Protein AF-A0A2R6KL33-F1 (afdb_monomer)

Nearest PDB structures (foldseek):
  6jhk-assembly1_A  TM=6.894E-01  e=1.627E-02  Bacillus subtilis
  7e6g-assembly1_F  TM=4.787E-01  e=1.415E-01  Pseudomonas aeruginosa
  4b8w-assembly1_B  TM=5.054E-01  e=1.823E+00  Homo sapiens
  2xmo-assembly2_B  TM=4.740E-01  e=2.530E+00  Listeria monocytogenes
  5exk-assembly4_G  TM=5.029E-01  e=6.334E+00  Mycobacterium tuberculosis H37Rv

Solvent-accessible surface area (backbone atoms only — not comparable to full-atom values): 6680 Å² total; per-residue (Å²): 119,86,49,60,69,49,80,45,79,62,84,38,20,40,33,35,42,30,51,61,38,76,76,66,72,70,60,42,71,61,52,52,52,54,46,43,66,57,48,54,34,93,67,27,32,15,32,37,39,35,44,21,80,84,39,74,69,54,74,68,57,47,53,55,54,48,55,52,54,51,62,46,47,76,76,31,82,43,55,28,43,28,39,24,31,60,84,67,66,51,76,66,64,65,73,77,64,95,60,97,39,52,70,48,63,27,85,40,65,68,64,35,50,56,55,31,60,71,93

Foldseek 3Di:
DVWDKDWDDDFLEIEIEAQGPQLDCVCVVVVLVVCLVVCQDPSHQEYEYEYHANHDDDPVSLVVVLVSNLVSVVSHNHQEYEYEYPPPPQPVNQPPDPDNHYYGYDPDDVVRVVVSVVD

Secondary structure (DSSP, 8-state):
--S--EEEE-SSEEEEEETT--S--TTHHHHHHHHHHHHTSTT--EEEEEE-TT----HHHHHHHHHHHHHHHTTS--SEEEEE-TT--TTTGGGS---SSEEEEESSHHHHHHHHTT-

Structure (mmCIF, N/CA/C/O backbone):
data_AF-A0A2R6KL33-F1
#
_entry.id   AF-A0A2R6KL33-F1
#
loop_
_atom_site.group_PDB
_atom_site.id
_atom_site.type_symbol
_atom_site.label_atom_id
_atom_site.label_alt_id
_atom_site.label_comp_id
_atom_site.label_asym_id
_atom_site.label_entity_id
_atom_site.label_seq_id
_atom_site.pdbx_PDB_ins_code
_atom_site.Cartn_x
_atom_site.Cartn_y
_atom_site.Cartn_z
_atom_site.occupancy
_atom_site.B_iso_or_equiv
_atom_site.auth_seq_id
_atom_site.auth_comp_id
_atom_site.auth_asym_id
_atom_site.auth_atom_id
_atom_site.pdbx_PDB_model_num
ATOM 1 N N . MET A 1 1 ? -0.304 10.972 -17.026 1.00 60.00 1 MET A N 1
ATOM 2 C CA . MET A 1 1 ? 0.471 10.203 -16.035 1.00 60.00 1 MET A CA 1
ATOM 3 C C . MET A 1 1 ? 1.208 9.120 -16.804 1.00 60.00 1 MET A C 1
ATOM 5 O O . MET A 1 1 ? 0.698 8.744 -17.856 1.00 60.00 1 MET A O 1
ATOM 9 N N . PRO A 1 2 ? 2.429 8.741 -16.400 1.00 68.25 2 PRO A N 1
ATOM 10 C CA . PRO A 1 2 ? 3.262 7.798 -17.156 1.00 68.25 2 PRO A CA 1
ATOM 11 C C . PRO A 1 2 ? 2.674 6.378 -17.210 1.00 68.25 2 PRO A C 1
ATOM 13 O O . PRO A 1 2 ? 3.009 5.628 -18.117 1.00 68.25 2 PRO A O 1
ATOM 16 N N . PHE A 1 3 ? 1.740 6.064 -16.311 1.00 76.88 3 PHE A N 1
ATOM 17 C CA . PHE A 1 3 ? 0.954 4.833 -16.271 1.00 76.88 3 PHE A CA 1
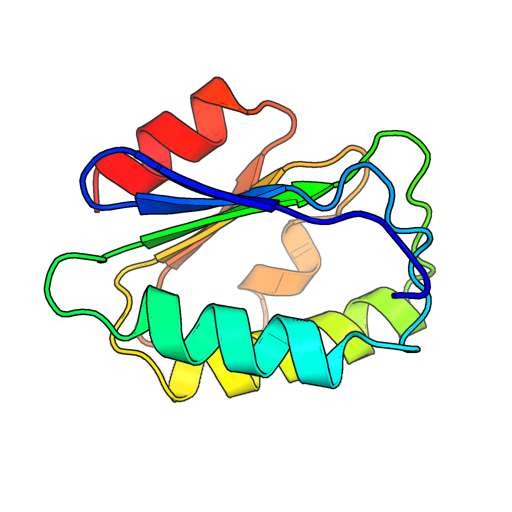ATOM 18 C C . PHE A 1 3 ? -0.486 5.130 -15.818 1.00 76.88 3 PHE A C 1
ATOM 20 O O . PHE A 1 3 ? -0.790 6.237 -15.351 1.00 76.88 3 PHE A O 1
ATOM 27 N N . GLU A 1 4 ? -1.372 4.150 -15.988 1.00 83.06 4 GLU A N 1
ATOM 28 C CA . GLU A 1 4 ? -2.747 4.178 -15.482 1.00 83.06 4 GLU A CA 1
ATOM 29 C C . GLU A 1 4 ? -2.780 3.586 -14.065 1.00 83.06 4 GLU A C 1
ATOM 31 O O . GLU A 1 4 ? -2.192 2.535 -13.820 1.00 83.06 4 GLU A O 1
ATOM 36 N N . TYR A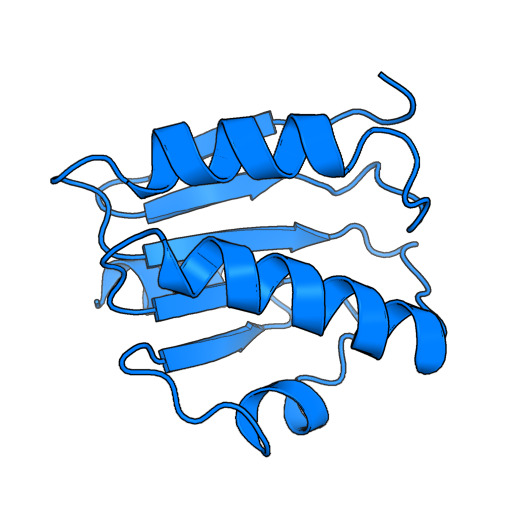 1 5 ? -3.448 4.270 -13.135 1.00 87.69 5 TYR A N 1
ATOM 37 C CA . TYR A 1 5 ? -3.742 3.761 -11.795 1.00 87.69 5 TYR A CA 1
ATOM 38 C C . TYR A 1 5 ? -5.157 4.162 -11.388 1.00 87.69 5 TYR A C 1
ATOM 40 O O . TYR A 1 5 ? -5.712 5.133 -11.915 1.00 87.69 5 TYR A O 1
ATOM 48 N N . GLU A 1 6 ? -5.731 3.442 -10.430 1.00 90.81 6 GLU A N 1
ATOM 49 C CA . GLU A 1 6 ? -7.039 3.775 -9.874 1.00 90.81 6 GLU A CA 1
ATOM 50 C C . GLU A 1 6 ? -7.107 3.492 -8.373 1.00 90.81 6 GLU A C 1
ATOM 52 O O . GLU A 1 6 ? -6.597 2.483 -7.894 1.00 90.81 6 GLU A O 1
ATOM 57 N N . PHE A 1 7 ? -7.791 4.359 -7.628 1.00 92.31 7 PHE A N 1
ATOM 58 C CA . PHE A 1 7 ? -8.139 4.114 -6.233 1.00 92.31 7 PHE A CA 1
ATOM 59 C C . PHE A 1 7 ? -9.609 3.716 -6.106 1.00 92.31 7 PHE A C 1
ATOM 61 O O . PHE A 1 7 ? -10.502 4.339 -6.686 1.00 92.31 7 PHE A O 1
ATOM 68 N N . ARG A 1 8 ? -9.882 2.675 -5.319 1.00 93.94 8 ARG A N 1
ATOM 69 C CA . ARG A 1 8 ? -11.230 2.189 -5.021 1.00 93.94 8 ARG A CA 1
ATOM 70 C C . ARG A 1 8 ? -11.370 1.880 -3.544 1.00 93.94 8 ARG A C 1
ATOM 72 O O . ARG A 1 8 ? -10.626 1.083 -2.993 1.00 93.94 8 ARG A O 1
ATOM 79 N N . GLU A 1 9 ? -12.419 2.394 -2.927 1.00 92.88 9 GLU A N 1
ATOM 80 C CA . GLU A 1 9 ? -12.765 2.010 -1.560 1.00 92.88 9 GLU A CA 1
ATOM 81 C C . GLU A 1 9 ? -13.590 0.709 -1.541 1.00 92.88 9 GLU A C 1
ATOM 83 O O . GLU A 1 9 ? -14.505 0.481 -2.352 1.00 92.88 9 GLU A O 1
ATOM 88 N N . ARG A 1 10 ? -13.253 -0.179 -0.601 1.00 91.38 10 ARG A N 1
ATOM 89 C CA . ARG A 1 10 ? -13.916 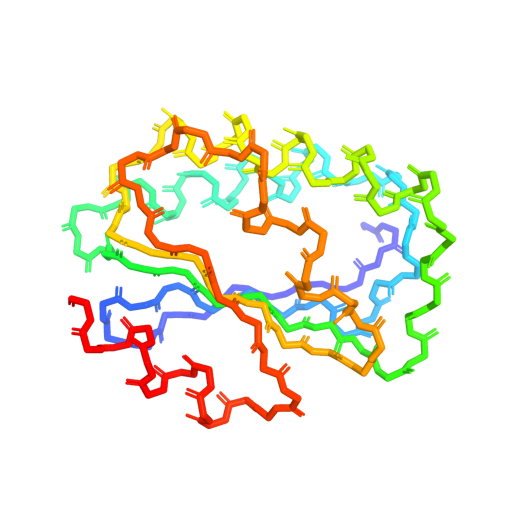-1.468 -0.358 1.00 91.38 10 ARG A CA 1
ATOM 90 C C . ARG A 1 10 ? -14.163 -1.664 1.137 1.00 91.38 10 ARG A C 1
ATOM 92 O O . ARG A 1 10 ? -13.558 -2.520 1.776 1.00 91.38 10 ARG A O 1
ATOM 99 N N . GLY A 1 11 ? -15.107 -0.894 1.674 1.00 91.19 11 GLY A N 1
ATOM 100 C CA . GLY A 1 11 ? -15.396 -0.880 3.109 1.00 91.19 11 GLY A CA 1
ATOM 101 C C . GLY A 1 11 ? -14.371 -0.019 3.838 1.00 91.19 11 GLY A C 1
ATOM 102 O O . GLY A 1 11 ? -14.258 1.159 3.528 1.00 91.19 11 GLY A O 1
ATOM 103 N N . ASN A 1 12 ? -13.627 -0.619 4.764 1.00 91.88 12 ASN A N 1
ATOM 104 C CA . ASN A 1 12 ? -12.530 -0.002 5.519 1.00 91.88 12 ASN A CA 1
ATOM 105 C C . ASN A 1 12 ? -11.160 -0.106 4.821 1.00 91.88 12 ASN A C 1
ATOM 107 O O . ASN A 1 12 ? -10.129 0.157 5.443 1.00 91.88 12 ASN A O 1
ATOM 111 N N . VAL A 1 13 ? -11.149 -0.539 3.556 1.00 94.81 13 VAL A N 1
ATOM 112 C CA . VAL A 1 13 ? -9.931 -0.796 2.782 1.00 94.81 13 VAL A CA 1
ATOM 113 C C . VAL A 1 13 ? -9.852 0.129 1.579 1.00 94.81 13 VAL A C 1
ATOM 115 O O . VAL A 1 13 ? -10.783 0.170 0.766 1.00 94.81 13 VAL A O 1
ATOM 118 N N . LEU A 1 14 ? -8.716 0.808 1.429 1.00 94.69 14 LEU A N 1
ATOM 119 C CA . LEU A 1 14 ? -8.358 1.512 0.203 1.00 94.69 14 LEU A CA 1
ATOM 120 C C . LEU A 1 14 ? -7.623 0.552 -0.734 1.00 94.69 14 LEU A C 1
ATOM 122 O O . LEU A 1 14 ? -6.524 0.090 -0.437 1.00 94.69 14 LEU A O 1
ATOM 126 N N . VAL A 1 15 ? -8.235 0.250 -1.873 1.00 94.19 15 VAL A N 1
ATOM 127 C CA . VAL A 1 15 ? -7.629 -0.551 -2.935 1.00 94.19 15 VAL A CA 1
ATOM 128 C C . VAL A 1 15 ? -6.973 0.380 -3.943 1.00 94.19 15 VAL A C 1
ATOM 130 O O . VAL A 1 15 ? -7.626 1.277 -4.470 1.00 94.19 15 VAL A O 1
ATOM 133 N N . GLN A 1 16 ? -5.705 0.138 -4.233 1.00 92.06 16 GLN A N 1
ATOM 134 C CA . GLN A 1 16 ? -4.939 0.823 -5.258 1.00 92.06 16 GLN A CA 1
ATOM 135 C C . GLN A 1 16 ? -4.637 -0.160 -6.387 1.00 92.06 16 GLN A C 1
ATOM 137 O O . GLN A 1 16 ? -3.969 -1.168 -6.183 1.00 92.06 16 GLN A O 1
ATOM 142 N N . ASP A 1 17 ? -5.124 0.138 -7.579 1.00 89.75 17 ASP A N 1
ATOM 143 C CA . ASP A 1 17 ? -4.865 -0.631 -8.787 1.00 89.75 17 ASP A CA 1
ATOM 144 C C . ASP A 1 17 ? -3.699 0.007 -9.549 1.00 89.75 17 ASP A C 1
ATOM 146 O O . ASP A 1 17 ? -3.784 1.162 -9.974 1.00 89.75 17 ASP A O 1
ATOM 150 N N . MET A 1 18 ? -2.594 -0.728 -9.665 1.00 86.56 18 MET A N 1
ATOM 151 C CA . MET A 1 18 ? -1.386 -0.366 -10.406 1.00 86.56 18 MET A CA 1
ATOM 152 C C . MET A 1 18 ? -1.041 -1.448 -11.438 1.00 86.56 18 MET A C 1
ATOM 154 O O . MET A 1 18 ? 0.134 -1.669 -11.735 1.00 86.56 18 MET A O 1
ATOM 158 N N . GLU A 1 19 ? -2.039 -2.139 -12.002 1.00 83.69 19 GLU A N 1
ATOM 159 C CA . GLU A 1 19 ? -1.801 -3.210 -12.979 1.00 83.69 19 GLU A CA 1
ATOM 160 C C . GLU A 1 19 ? -1.004 -2.748 -14.210 1.00 83.69 19 GLU A C 1
ATOM 162 O O . GLU A 1 19 ? -0.211 -3.508 -14.761 1.00 83.69 19 GLU A O 1
ATOM 167 N N . ALA A 1 20 ? -1.180 -1.490 -14.623 1.00 83.38 20 ALA A N 1
ATOM 168 C CA . ALA A 1 20 ? -0.498 -0.908 -15.778 1.00 83.38 20 ALA A CA 1
ATOM 169 C C . ALA A 1 20 ? 0.868 -0.278 -15.452 1.00 83.38 20 ALA A C 1
ATOM 171 O O . ALA A 1 20 ? 1.504 0.294 -16.341 1.00 83.38 20 ALA A O 1
ATOM 172 N N . TRP A 1 21 ? 1.308 -0.319 -14.193 1.00 83.69 21 TRP A N 1
ATOM 173 C CA . TRP A 1 21 ? 2.591 0.249 -13.803 1.00 83.69 21 TRP A CA 1
ATOM 174 C C . TRP A 1 21 ? 3.747 -0.669 -14.207 1.00 83.69 21 TRP A C 1
ATOM 176 O O . TRP A 1 21 ? 3.715 -1.876 -13.991 1.00 83.69 21 TRP A O 1
ATOM 186 N N . ASP A 1 22 ? 4.792 -0.079 -14.780 1.00 76.69 22 ASP A N 1
ATOM 187 C CA . ASP A 1 22 ? 5.970 -0.780 -15.298 1.00 76.69 22 ASP A CA 1
ATOM 188 C C . ASP A 1 22 ? 7.151 -0.809 -14.311 1.00 76.69 22 ASP A C 1
ATOM 190 O O . ASP A 1 22 ? 8.218 -1.334 -14.633 1.00 76.69 22 ASP A O 1
ATOM 194 N N . GLY A 1 23 ? 6.973 -0.248 -13.111 1.00 74.62 23 GLY A N 1
ATOM 195 C CA . GLY A 1 23 ? 8.026 -0.112 -12.107 1.00 74.62 23 GLY A CA 1
ATOM 196 C C . GLY A 1 23 ? 8.833 1.182 -12.213 1.00 74.62 23 GLY A C 1
ATOM 197 O O . GLY A 1 23 ? 9.800 1.353 -11.471 1.00 74.62 23 GLY A O 1
ATOM 198 N N . SER A 1 24 ? 8.471 2.095 -13.121 1.00 77.06 24 SER A N 1
ATOM 199 C CA . SER A 1 24 ? 9.131 3.395 -13.233 1.00 77.06 24 SER A CA 1
ATOM 200 C C . SER A 1 24 ? 8.814 4.295 -12.028 1.00 77.06 24 SER A C 1
ATO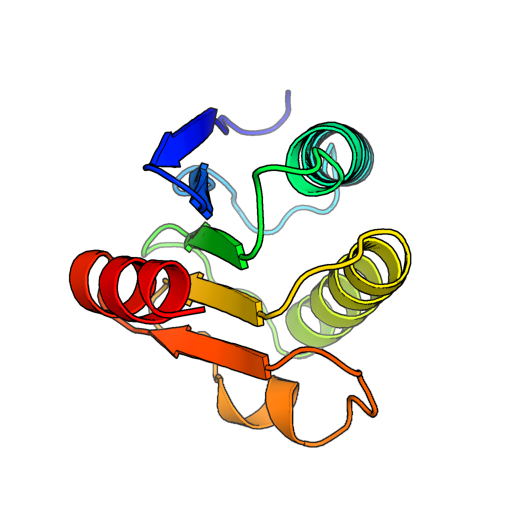M 202 O O . SER A 1 24 ? 7.642 4.442 -11.670 1.00 77.06 24 SER A O 1
ATOM 204 N N . PRO A 1 25 ? 9.814 4.973 -11.433 1.00 74.12 25 PRO A N 1
ATOM 205 C CA . PRO A 1 25 ? 9.580 5.960 -10.377 1.00 74.12 25 PRO A CA 1
ATOM 206 C C . PRO A 1 25 ? 8.933 7.250 -10.909 1.00 74.12 25 PRO A C 1
ATOM 208 O O . PRO A 1 25 ? 8.465 8.088 -10.135 1.00 74.12 25 PRO A O 1
ATOM 211 N N . GLU A 1 26 ? 8.890 7.454 -12.233 1.00 79.62 26 GLU A N 1
ATOM 212 C CA . GLU A 1 26 ? 8.232 8.624 -12.812 1.00 79.62 26 GLU A CA 1
ATOM 213 C C . GLU A 1 26 ? 6.746 8.637 -12.434 1.00 79.62 26 GLU A C 1
ATOM 215 O O . GLU A 1 26 ? 6.005 7.705 -12.718 1.00 79.62 26 GLU A O 1
ATOM 220 N N . GLY A 1 27 ? 6.287 9.723 -11.808 1.00 77.19 27 GLY A N 1
ATOM 221 C CA . GLY A 1 27 ? 4.891 9.880 -11.391 1.00 77.19 27 GLY A CA 1
ATOM 222 C C . GLY A 1 27 ? 4.527 9.208 -10.065 1.00 77.19 27 GLY A C 1
ATOM 223 O O . GLY A 1 27 ? 3.443 9.493 -9.562 1.00 77.19 27 GLY A O 1
ATOM 224 N N . LEU A 1 28 ? 5.421 8.415 -9.464 1.00 78.19 28 LEU A N 1
ATOM 225 C CA . LEU A 1 28 ? 5.155 7.707 -8.210 1.00 78.19 28 LEU A CA 1
ATOM 226 C C . LEU A 1 28 ? 4.894 8.662 -7.033 1.00 78.19 28 LEU A C 1
ATOM 228 O O . LEU A 1 28 ? 3.939 8.453 -6.301 1.00 78.19 28 LEU A O 1
ATOM 232 N N . ASP A 1 29 ? 5.640 9.768 -6.917 1.00 80.62 29 ASP A N 1
ATOM 233 C CA . ASP A 1 29 ? 5.429 10.810 -5.885 1.00 80.62 29 ASP A CA 1
ATOM 234 C C . ASP A 1 29 ? 4.005 11.403 -5.932 1.00 80.62 29 ASP A C 1
ATOM 236 O O . ASP A 1 29 ? 3.389 11.673 -4.905 1.00 80.62 29 ASP A O 1
ATOM 240 N N . ALA A 1 30 ? 3.424 11.564 -7.128 1.00 83.94 30 ALA A N 1
ATOM 241 C CA . ALA A 1 30 ? 2.043 12.036 -7.244 1.00 83.94 30 ALA A CA 1
ATOM 242 C C . ALA A 1 30 ? 1.039 10.983 -6.747 1.00 83.94 30 ALA A C 1
ATOM 244 O O . ALA A 1 30 ? 0.089 11.331 -6.048 1.00 83.94 30 ALA A O 1
ATOM 245 N N . VAL A 1 31 ? 1.282 9.711 -7.074 1.00 85.38 31 VAL A N 1
ATOM 246 C CA . VAL A 1 31 ? 0.456 8.578 -6.635 1.00 85.38 31 VAL A CA 1
ATOM 247 C C . VAL A 1 31 ? 0.554 8.369 -5.126 1.00 85.38 31 VAL A C 1
ATOM 249 O O . VAL A 1 31 ? -0.464 8.169 -4.477 1.00 85.38 31 VAL A O 1
ATOM 252 N N . SER A 1 32 ? 1.761 8.456 -4.569 1.00 82.56 32 SER A N 1
ATOM 253 C CA . SER A 1 32 ? 2.052 8.334 -3.138 1.00 82.56 32 SER A CA 1
ATOM 254 C C . SER A 1 32 ? 1.311 9.396 -2.320 1.00 82.56 32 SER A C 1
ATOM 256 O O . SER A 1 32 ? 0.657 9.075 -1.329 1.00 82.56 32 SER A O 1
ATOM 258 N N . ARG A 1 33 ? 1.308 10.656 -2.774 1.00 85.50 33 ARG A N 1
ATOM 259 C CA . ARG A 1 33 ? 0.555 11.726 -2.099 1.00 85.50 33 ARG A CA 1
ATOM 260 C C . ARG A 1 33 ? -0.946 11.477 -2.107 1.00 85.50 33 ARG A C 1
ATOM 262 O O . ARG A 1 33 ? -1.588 11.633 -1.076 1.00 85.50 33 ARG A O 1
ATOM 269 N N . GLU A 1 34 ? -1.494 11.083 -3.254 1.00 89.19 34 GLU A N 1
ATOM 270 C CA . GLU A 1 34 ? -2.919 10.765 -3.362 1.00 89.19 34 GLU A CA 1
ATOM 271 C C . GLU A 1 34 ? -3.282 9.542 -2.505 1.00 89.19 34 GLU A C 1
ATOM 273 O O . GLU A 1 34 ? -4.304 9.549 -1.821 1.00 89.19 34 GLU A O 1
ATOM 278 N N . TRP A 1 35 ? -2.409 8.531 -2.469 1.00 89.56 35 TRP A N 1
ATOM 279 C CA . TRP A 1 35 ? -2.548 7.374 -1.589 1.00 89.56 35 TRP A CA 1
ATOM 280 C C . TRP A 1 35 ? -2.574 7.795 -0.119 1.00 89.56 35 TRP A C 1
ATOM 282 O O . TRP A 1 35 ? -3.485 7.388 0.591 1.00 89.56 35 TRP A O 1
ATOM 292 N N . ALA A 1 36 ? -1.648 8.645 0.332 1.00 86.69 36 ALA A N 1
ATOM 293 C CA . ALA A 1 36 ? -1.581 9.090 1.724 1.00 86.69 36 ALA A CA 1
ATOM 294 C C . ALA A 1 36 ? -2.804 9.932 2.124 1.00 86.69 36 ALA A C 1
ATOM 296 O O . ALA A 1 36 ? -3.357 9.740 3.207 1.00 86.69 36 ALA A O 1
ATOM 297 N N . ASP A 1 37 ? -3.274 10.817 1.238 1.00 89.44 37 ASP A N 1
ATOM 298 C CA . ASP A 1 37 ? -4.481 11.619 1.466 1.00 89.44 37 ASP A CA 1
ATOM 299 C C . ASP A 1 37 ? -5.735 10.737 1.617 1.00 89.44 37 ASP A C 1
ATOM 301 O O . ASP A 1 37 ? -6.613 11.026 2.434 1.00 89.44 37 ASP A O 1
ATOM 305 N N . LEU A 1 38 ? -5.833 9.651 0.842 1.00 90.38 38 LEU A N 1
ATOM 306 C CA . LEU A 1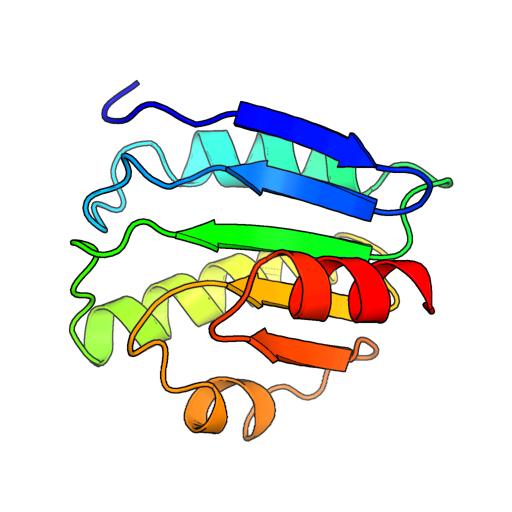 38 ? -6.961 8.720 0.901 1.00 90.38 38 LEU A CA 1
ATOM 307 C C . LEU A 1 38 ? -6.844 7.727 2.063 1.00 90.38 38 LEU A C 1
ATOM 309 O O . LEU A 1 38 ? -7.838 7.465 2.739 1.00 90.38 38 LEU A O 1
ATOM 313 N N . ALA A 1 39 ? -5.652 7.181 2.292 1.00 88.06 39 ALA A N 1
ATOM 314 C CA . ALA A 1 39 ? -5.371 6.212 3.345 1.00 88.06 39 ALA A CA 1
ATOM 315 C C . ALA A 1 39 ? -5.441 6.844 4.740 1.00 88.06 39 ALA A C 1
ATOM 317 O O . ALA A 1 39 ? -5.780 6.160 5.695 1.00 88.06 39 ALA A O 1
ATOM 318 N N . GLY A 1 40 ? -5.183 8.150 4.852 1.00 86.38 40 GLY A N 1
ATOM 319 C CA . GLY A 1 40 ? -5.311 8.904 6.098 1.00 86.38 40 GLY A CA 1
ATOM 320 C C . GLY A 1 40 ? -6.749 9.251 6.502 1.00 86.38 40 GLY A C 1
ATOM 321 O O . GLY A 1 40 ? -6.938 9.979 7.476 1.00 86.38 40 GLY A O 1
ATOM 322 N N . GLN A 1 41 ? -7.770 8.798 5.767 1.00 89.31 41 GLN A N 1
ATOM 323 C CA . GLN A 1 41 ? -9.164 8.996 6.171 1.00 89.31 41 GLN A CA 1
ATOM 324 C C . GLN A 1 41 ? -9.531 8.080 7.348 1.00 89.31 41 GLN A C 1
ATOM 326 O O . GLN A 1 41 ? -9.247 6.890 7.311 1.00 89.31 41 GLN A O 1
ATOM 331 N N . ASP A 1 42 ? -10.248 8.606 8.350 1.00 87.31 42 ASP A N 1
ATOM 332 C CA . ASP A 1 42 ? -10.545 7.905 9.617 1.00 87.31 42 ASP A CA 1
ATOM 333 C C . ASP A 1 42 ? -11.278 6.553 9.461 1.00 87.31 42 ASP A C 1
ATOM 335 O O . ASP A 1 42 ? -11.296 5.740 10.384 1.00 87.31 42 ASP A O 1
ATOM 339 N N . HIS A 1 43 ? -11.965 6.319 8.335 1.00 89.44 43 HIS A N 1
ATOM 340 C CA . HIS A 1 43 ? -12.670 5.057 8.071 1.00 89.44 43 HIS A CA 1
ATOM 341 C C . HIS A 1 43 ? -11.813 4.011 7.355 1.00 89.44 43 HIS A C 1
ATOM 343 O O . HIS A 1 43 ? -12.281 2.884 7.169 1.00 89.44 43 HIS A O 1
ATOM 349 N N . ILE A 1 44 ? -10.601 4.373 6.937 1.00 92.81 44 ILE A N 1
ATOM 350 C CA . ILE A 1 44 ? -9.645 3.478 6.299 1.00 92.81 44 ILE A CA 1
ATOM 351 C C . ILE A 1 44 ? -8.695 2.950 7.370 1.00 92.81 44 ILE A C 1
ATOM 353 O O . ILE A 1 44 ? -8.028 3.700 8.064 1.00 92.81 44 ILE A O 1
ATOM 357 N N . THR A 1 45 ? -8.656 1.630 7.490 1.00 90.12 45 THR A N 1
ATOM 358 C CA . THR A 1 45 ? -7.826 0.910 8.480 1.00 90.12 45 THR A CA 1
ATOM 359 C C . THR A 1 45 ? -6.755 0.069 7.799 1.00 90.12 45 THR A C 1
ATOM 361 O O . THR A 1 45 ? -5.761 -0.305 8.410 1.00 90.12 45 THR A O 1
ATOM 364 N N . ALA A 1 46 ? -6.925 -0.225 6.509 1.00 91.12 46 ALA A N 1
ATOM 365 C CA . ALA A 1 46 ? -5.951 -0.980 5.747 1.00 91.12 46 ALA A CA 1
ATOM 366 C C . ALA A 1 46 ? -5.926 -0.566 4.279 1.00 91.12 46 ALA A C 1
ATOM 368 O O . ALA A 1 46 ? -6.889 -0.012 3.741 1.00 91.12 46 ALA A O 1
ATOM 369 N N . THR A 1 47 ? -4.829 -0.891 3.604 1.00 91.62 47 THR A N 1
ATOM 370 C CA . THR A 1 47 ? -4.681 -0.665 2.163 1.00 91.62 47 THR A CA 1
ATOM 371 C C . THR A 1 47 ? -4.349 -1.960 1.433 1.00 91.62 47 THR A C 1
ATOM 373 O O . THR A 1 47 ? -3.831 -2.912 2.021 1.00 91.62 47 THR A O 1
ATOM 376 N N . LEU A 1 48 ? -4.703 -2.018 0.151 1.00 90.94 48 LEU A N 1
ATOM 377 C CA 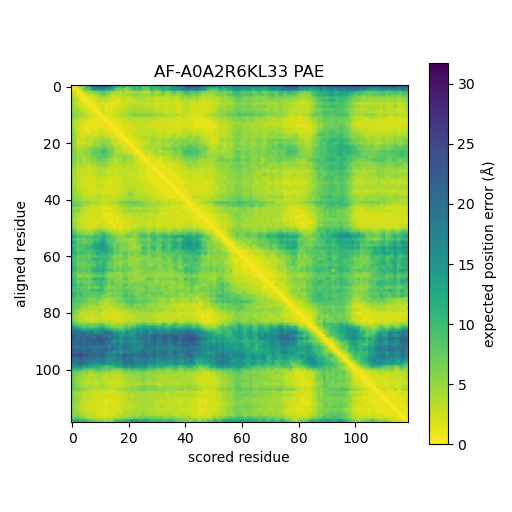. LEU A 1 48 ? -4.430 -3.144 -0.734 1.00 90.94 48 LEU A CA 1
ATOM 378 C C . LEU A 1 48 ? -3.946 -2.622 -2.085 1.00 90.94 48 LEU A C 1
ATOM 380 O O . LEU A 1 48 ? -4.753 -2.112 -2.859 1.00 90.94 48 LEU A O 1
ATOM 384 N N . THR A 1 49 ? -2.669 -2.797 -2.396 1.00 89.12 49 THR A N 1
ATOM 385 C CA . THR A 1 49 ? -2.112 -2.412 -3.698 1.00 89.12 49 THR A CA 1
ATOM 386 C C . THR A 1 49 ? -1.989 -3.628 -4.609 1.00 89.12 49 THR A C 1
ATOM 388 O O . THR A 1 49 ? -1.458 -4.664 -4.209 1.00 89.12 49 THR A O 1
ATOM 391 N N . VAL A 1 50 ? -2.494 -3.508 -5.834 1.00 88.25 50 VAL A N 1
ATOM 392 C CA . VAL A 1 50 ? -2.521 -4.561 -6.852 1.00 88.25 50 VAL A CA 1
ATOM 393 C C . VAL A 1 50 ? -1.556 -4.200 -7.969 1.00 88.25 50 VAL A C 1
ATOM 395 O O . VAL A 1 50 ? -1.658 -3.126 -8.555 1.00 88.25 50 VAL A O 1
ATOM 398 N N . PHE A 1 51 ? -0.635 -5.104 -8.268 1.00 84.88 51 PHE A N 1
ATOM 399 C CA . PHE A 1 51 ? 0.338 -4.968 -9.339 1.00 84.88 51 PHE A CA 1
ATOM 400 C C . PHE A 1 51 ? 0.057 -5.960 -10.460 1.00 84.88 51 PHE A C 1
ATOM 402 O O . PHE A 1 51 ? -0.419 -7.070 -10.220 1.00 84.88 51 PHE A O 1
ATOM 409 N N . GLY A 1 52 ? 0.394 -5.554 -11.681 1.00 79.06 52 GLY A N 1
ATOM 410 C CA . GLY A 1 52 ? 0.163 -6.355 -12.876 1.00 79.06 52 GLY A CA 1
ATOM 411 C C . GLY A 1 52 ? 1.135 -7.520 -12.989 1.00 79.06 52 GLY A C 1
ATOM 412 O O . GLY A 1 52 ? 2.253 -7.478 -12.470 1.00 79.06 52 GLY A O 1
ATOM 413 N N . ASP A 1 53 ? 0.726 -8.550 -13.729 1.00 71.56 53 ASP A N 1
ATOM 414 C CA . ASP A 1 53 ? 1.520 -9.772 -13.873 1.00 71.56 53 ASP A CA 1
ATOM 415 C C . ASP A 1 53 ? 2.859 -9.566 -14.602 1.00 71.56 53 ASP A C 1
ATOM 417 O O . ASP A 1 53 ? 3.807 -10.332 -14.418 1.00 71.56 53 ASP A O 1
ATOM 421 N N . ASP A 1 54 ? 2.939 -8.520 -15.423 1.00 66.06 54 ASP A N 1
ATOM 422 C CA . ASP A 1 54 ? 4.132 -8.152 -16.183 1.00 66.06 54 ASP A CA 1
ATOM 423 C C . ASP A 1 54 ? 5.126 -7.298 -15.368 1.00 66.06 54 ASP A C 1
ATOM 425 O O . ASP A 1 54 ? 6.226 -7.005 -15.851 1.00 66.06 54 ASP A O 1
ATOM 429 N N . LEU A 1 55 ? 4.781 -6.913 -14.128 1.00 71.19 55 LEU A N 1
ATOM 430 C CA . LEU A 1 55 ? 5.652 -6.109 -13.274 1.00 71.19 55 LEU A CA 1
ATOM 431 C C . LEU A 1 55 ? 6.845 -6.939 -12.785 1.00 71.19 55 LEU A C 1
ATOM 433 O O . LEU A 1 55 ? 6.760 -7.730 -11.845 1.00 71.19 55 LEU A O 1
ATOM 437 N N . MET A 1 56 ? 8.009 -6.701 -13.387 1.00 64.50 56 MET A N 1
ATOM 438 C CA . MET A 1 56 ? 9.277 -7.274 -12.942 1.00 64.50 56 MET A CA 1
ATOM 439 C C . MET A 1 56 ? 10.173 -6.207 -12.322 1.00 64.50 56 MET A C 1
ATOM 441 O O . MET A 1 56 ? 11.013 -5.607 -12.992 1.00 64.50 56 MET A O 1
ATOM 445 N N . LEU A 1 57 ? 10.043 -6.021 -11.011 1.00 66.44 57 LEU A N 1
ATOM 446 C CA . LEU A 1 57 ? 10.976 -5.194 -10.253 1.00 66.44 57 LEU A CA 1
ATOM 447 C C . LEU A 1 57 ? 12.248 -5.989 -9.932 1.00 66.44 57 LEU A C 1
ATOM 449 O O . LEU A 1 57 ? 12.189 -7.091 -9.378 1.00 66.44 57 LEU A O 1
ATOM 453 N N . GLY A 1 58 ? 13.409 -5.422 -10.266 1.00 64.88 58 GLY A N 1
ATOM 454 C CA . GLY A 1 58 ? 14.696 -5.913 -9.770 1.00 64.88 58 GLY A CA 1
ATOM 455 C C . GLY A 1 58 ? 14.814 -5.726 -8.248 1.00 64.88 58 GLY A C 1
ATOM 456 O O . GLY A 1 58 ? 14.098 -4.901 -7.688 1.00 64.88 58 GLY A O 1
ATOM 457 N N . PRO A 1 59 ? 15.711 -6.459 -7.564 1.00 66.00 59 PRO A N 1
ATOM 458 C CA . PRO A 1 59 ? 15.840 -6.404 -6.103 1.00 66.00 59 PRO A CA 1
ATOM 459 C C . PRO A 1 59 ? 16.128 -4.994 -5.564 1.00 66.00 59 PRO A C 1
ATOM 461 O O . PRO A 1 59 ? 15.564 -4.627 -4.543 1.00 66.00 59 PRO A O 1
ATOM 464 N N . ASP A 1 60 ? 16.930 -4.196 -6.275 1.00 64.94 60 ASP A N 1
ATOM 465 C CA . ASP A 1 60 ? 17.273 -2.830 -5.853 1.00 64.94 60 ASP A CA 1
ATOM 466 C C . ASP A 1 60 ? 16.063 -1.881 -5.956 1.00 64.94 60 ASP A C 1
ATOM 468 O O . ASP A 1 60 ? 15.792 -1.111 -5.043 1.00 64.94 60 ASP A O 1
ATOM 472 N N . ALA A 1 61 ? 15.281 -1.986 -7.039 1.00 68.94 61 ALA A N 1
ATOM 473 C CA . ALA A 1 61 ? 14.057 -1.199 -7.211 1.00 68.94 61 ALA A CA 1
ATOM 474 C C . ALA A 1 61 ? 12.978 -1.608 -6.199 1.00 68.94 61 ALA A C 1
ATOM 476 O O . ALA A 1 61 ? 12.240 -0.763 -5.709 1.00 68.94 61 ALA A O 1
ATOM 477 N N . GLN A 1 62 ? 12.898 -2.901 -5.864 1.00 67.94 62 GLN A N 1
ATOM 478 C CA . GLN A 1 62 ? 12.017 -3.384 -4.801 1.00 67.94 62 GLN A CA 1
ATOM 479 C C . GLN A 1 62 ? 12.349 -2.714 -3.467 1.00 67.94 62 GLN A C 1
ATOM 481 O O . GLN A 1 62 ? 11.438 -2.218 -2.820 1.00 67.94 62 GLN A O 1
ATOM 486 N N . GLU A 1 63 ? 13.624 -2.675 -3.075 1.00 66.38 63 GLU A N 1
ATOM 487 C CA . GLU A 1 63 ? 14.059 -2.065 -1.812 1.00 66.38 63 GLU A CA 1
ATOM 488 C C . GLU A 1 63 ? 13.752 -0.557 -1.765 1.00 66.38 63 GLU A C 1
ATOM 490 O O . GLU A 1 63 ? 13.162 -0.093 -0.794 1.00 66.38 63 GLU A O 1
ATOM 495 N N . GLU A 1 64 ? 14.036 0.181 -2.843 1.00 67.06 64 GLU A N 1
ATOM 496 C CA . GLU A 1 64 ? 13.761 1.625 -2.943 1.00 67.06 64 GLU A CA 1
ATOM 497 C C . GLU A 1 64 ? 12.259 1.948 -2.840 1.00 67.06 64 GLU A C 1
ATOM 499 O O . GLU A 1 64 ? 11.847 2.790 -2.045 1.00 67.06 64 GLU A O 1
ATOM 504 N N . LEU A 1 65 ? 11.421 1.225 -3.587 1.00 69.06 65 LEU A N 1
ATOM 505 C CA . LEU A 1 65 ? 9.965 1.401 -3.553 1.00 69.06 65 LEU A CA 1
ATOM 506 C C . LEU A 1 65 ? 9.371 1.036 -2.191 1.00 69.06 65 LEU A C 1
ATOM 508 O O . LEU A 1 65 ? 8.427 1.669 -1.723 1.00 69.06 65 LEU A O 1
ATOM 512 N N . MET A 1 66 ? 9.934 0.015 -1.547 1.00 69.19 66 MET A N 1
ATOM 513 C CA . MET A 1 66 ? 9.513 -0.407 -0.216 1.00 69.19 66 MET A CA 1
ATOM 514 C C . MET A 1 66 ? 9.858 0.641 0.842 1.00 69.19 66 MET A C 1
ATOM 516 O O . MET A 1 66 ? 9.031 0.881 1.721 1.00 69.19 66 MET A O 1
ATOM 520 N N . GLU A 1 67 ? 11.034 1.272 0.775 1.00 69.44 67 GLU A N 1
ATOM 521 C CA . GLU A 1 67 ? 11.397 2.368 1.681 1.00 69.44 67 GLU A CA 1
ATOM 522 C C . GLU A 1 67 ? 10.450 3.565 1.523 1.00 69.44 67 GLU A C 1
ATOM 524 O O . GLU A 1 67 ? 9.978 4.100 2.530 1.00 69.44 67 GLU A O 1
ATOM 529 N N . GLU A 1 68 ? 10.114 3.949 0.286 1.00 71.38 68 GLU A N 1
ATOM 530 C CA . GLU A 1 68 ? 9.178 5.052 0.036 1.00 71.38 68 GLU A CA 1
ATOM 531 C C . GLU A 1 68 ? 7.780 4.753 0.586 1.00 71.38 68 GLU A C 1
ATOM 533 O O . GLU A 1 68 ? 7.254 5.534 1.381 1.00 71.38 68 GLU A O 1
ATOM 538 N N . TRP A 1 69 ? 7.202 3.597 0.248 1.00 72.88 69 TRP A N 1
ATOM 539 C CA . TRP A 1 69 ? 5.861 3.233 0.716 1.00 72.88 69 TRP A CA 1
ATOM 540 C C . TRP A 1 69 ? 5.788 3.027 2.229 1.00 72.88 69 TRP A C 1
ATOM 542 O O . TRP A 1 69 ? 4.772 3.354 2.836 1.00 72.88 69 TRP A O 1
ATOM 552 N N . SER A 1 70 ? 6.857 2.533 2.859 1.00 67.81 70 SER A N 1
ATOM 553 C CA . SER A 1 70 ? 6.919 2.436 4.325 1.00 67.81 70 SER A CA 1
ATOM 554 C C . SER A 1 70 ? 6.956 3.826 4.967 1.00 67.81 70 SER A C 1
ATOM 556 O O . SER A 1 70 ? 6.260 4.081 5.946 1.00 67.81 70 SER A O 1
ATOM 558 N N . GLY A 1 71 ? 7.707 4.763 4.381 1.00 69.56 71 GLY A N 1
ATOM 559 C CA . GLY A 1 71 ? 7.735 6.151 4.843 1.00 69.56 71 GLY A CA 1
ATOM 560 C C . GLY A 1 71 ? 6.405 6.888 4.652 1.00 69.56 71 GLY A C 1
ATOM 561 O O . GLY A 1 71 ? 6.095 7.801 5.419 1.00 69.56 71 GLY A O 1
ATOM 562 N N . ASP A 1 72 ? 5.616 6.505 3.649 1.00 71.56 72 ASP A N 1
ATOM 563 C CA . ASP A 1 72 ? 4.256 7.008 3.459 1.00 71.56 72 ASP A CA 1
ATOM 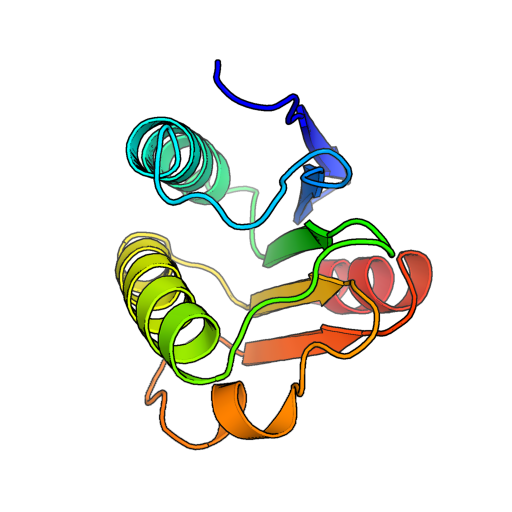564 C C . ASP A 1 72 ? 3.277 6.392 4.452 1.00 71.56 72 ASP A C 1
ATOM 566 O O . ASP A 1 72 ? 2.447 7.106 5.015 1.00 71.56 72 ASP A O 1
ATOM 570 N N . ALA A 1 73 ? 3.408 5.094 4.714 1.00 69.31 73 ALA A N 1
ATOM 571 C CA . ALA A 1 73 ? 2.628 4.383 5.712 1.00 69.31 73 ALA A CA 1
ATOM 572 C C . ALA A 1 73 ? 2.824 4.950 7.121 1.00 69.31 73 ALA A C 1
ATOM 574 O O . ALA A 1 73 ? 1.847 5.138 7.826 1.00 69.31 73 ALA A O 1
ATOM 575 N N . ASP A 1 74 ? 4.038 5.352 7.502 1.00 71.25 74 ASP A N 1
ATOM 576 C CA . ASP A 1 74 ? 4.288 6.010 8.796 1.00 71.25 74 ASP A CA 1
ATOM 577 C C . ASP A 1 74 ? 3.572 7.369 8.950 1.00 71.25 74 ASP A C 1
ATOM 579 O O . ASP A 1 74 ? 3.498 7.926 10.050 1.00 71.25 74 ASP A O 1
ATOM 583 N N . ARG A 1 75 ? 3.059 7.951 7.856 1.00 73.50 75 ARG A N 1
ATOM 584 C CA . ARG A 1 75 ? 2.280 9.202 7.882 1.00 73.50 75 ARG A CA 1
ATOM 585 C C . ARG A 1 75 ? 0.787 8.966 8.087 1.00 73.50 75 ARG A C 1
ATOM 587 O O . ARG A 1 75 ? 0.069 9.940 8.318 1.00 73.50 75 ARG A O 1
ATOM 594 N N . VAL A 1 76 ? 0.331 7.720 7.991 1.00 80.31 76 VAL A N 1
ATOM 595 C CA . VAL A 1 76 ? -1.075 7.325 8.087 1.00 80.31 76 VAL A CA 1
ATOM 596 C C . VAL A 1 76 ? -1.252 6.278 9.188 1.00 80.31 76 VAL A C 1
ATOM 598 O O . VAL A 1 76 ? -0.432 5.387 9.363 1.00 80.31 76 VAL A O 1
ATOM 601 N N . ASP A 1 77 ? -2.322 6.389 9.970 1.00 82.56 77 ASP A N 1
ATOM 602 C CA . ASP A 1 77 ? -2.578 5.476 11.092 1.00 82.56 77 ASP A CA 1
ATOM 603 C C . ASP A 1 77 ? -3.333 4.237 10.586 1.00 82.56 77 ASP A C 1
ATOM 605 O O . ASP A 1 77 ? -4.551 4.136 10.710 1.00 82.56 77 ASP A O 1
ATOM 609 N N . LEU A 1 78 ? -2.614 3.343 9.903 1.00 84.81 78 LEU A N 1
ATOM 610 C CA . LEU A 1 78 ? -3.161 2.098 9.359 1.00 84.81 78 LEU A CA 1
ATOM 611 C C . LEU A 1 78 ? -2.874 0.922 10.295 1.00 84.81 78 LEU A C 1
ATOM 613 O O . LEU A 1 78 ? -1.811 0.838 10.892 1.00 84.81 78 LEU A O 1
ATOM 617 N N . ASP A 1 79 ? -3.774 -0.055 10.330 1.00 86.12 79 ASP A N 1
ATOM 618 C CA . ASP A 1 79 ? -3.577 -1.341 11.007 1.00 86.12 79 ASP A CA 1
ATOM 619 C C . ASP A 1 79 ? -2.841 -2.357 10.111 1.00 86.12 79 ASP A C 1
ATOM 621 O O . ASP A 1 79 ? -2.253 -3.338 10.589 1.00 86.12 79 ASP A O 1
ATOM 625 N N . GLY A 1 80 ? -2.871 -2.161 8.785 1.00 87.31 80 GLY A N 1
ATOM 626 C CA . GLY A 1 80 ? -2.137 -3.026 7.869 1.00 87.31 80 GLY A CA 1
ATOM 627 C C . GLY A 1 80 ? -2.092 -2.610 6.401 1.00 87.31 80 GLY A C 1
ATOM 628 O O . GLY A 1 80 ? -2.940 -1.881 5.888 1.00 87.31 80 GLY A O 1
ATOM 629 N N . ILE A 1 81 ? -1.093 -3.141 5.699 1.00 87.25 81 ILE A N 1
ATOM 630 C CA . ILE A 1 81 ? -0.872 -2.932 4.266 1.00 87.25 81 ILE A CA 1
ATOM 631 C C . ILE A 1 81 ? -0.752 -4.284 3.571 1.00 87.25 81 ILE A C 1
ATOM 633 O O . ILE A 1 81 ? 0.035 -5.146 3.973 1.00 87.25 81 ILE A O 1
ATOM 637 N N . ALA A 1 82 ? -1.532 -4.467 2.511 1.00 88.19 82 ALA A N 1
ATOM 638 C CA . ALA A 1 82 ? -1.496 -5.641 1.660 1.00 88.19 82 ALA A CA 1
ATOM 639 C C . ALA A 1 82 ? -0.981 -5.309 0.258 1.00 88.19 82 ALA A C 1
ATOM 641 O O . ALA A 1 82 ? -1.368 -4.308 -0.337 1.00 88.19 82 ALA A O 1
ATOM 642 N N . TYR A 1 83 ? -0.183 -6.211 -0.307 1.00 85.44 83 TYR A N 1
ATOM 643 C CA . TYR A 1 83 ? 0.255 -6.142 -1.702 1.00 85.44 83 TYR A CA 1
ATOM 644 C C . TYR A 1 83 ? -0.134 -7.416 -2.459 1.00 85.44 83 TYR A C 1
ATOM 646 O O . TYR A 1 83 ? 0.005 -8.519 -1.925 1.00 85.44 83 TYR A O 1
ATOM 654 N N . VAL A 1 84 ? -0.589 -7.271 -3.703 1.00 86.50 84 VAL A N 1
ATOM 655 C CA . VAL A 1 84 ? -0.958 -8.369 -4.607 1.00 86.50 84 VAL A CA 1
ATOM 656 C C . VAL A 1 84 ? -0.130 -8.276 -5.881 1.00 86.50 84 VAL A C 1
ATOM 658 O O . VAL A 1 84 ? -0.116 -7.226 -6.511 1.00 86.50 84 VAL A O 1
ATOM 661 N N . GLY A 1 85 ? 0.547 -9.354 -6.272 1.00 78.19 85 GLY A N 1
ATOM 662 C CA . GLY A 1 85 ? 1.259 -9.417 -7.553 1.00 78.19 85 GLY A CA 1
ATOM 663 C C . GLY A 1 85 ? 2.225 -10.601 -7.644 1.00 78.19 85 GLY A C 1
ATOM 664 O O . GLY A 1 85 ? 2.779 -11.024 -6.620 1.00 78.19 85 GLY A O 1
ATOM 665 N N . PRO A 1 86 ? 2.466 -11.161 -8.843 1.00 63.31 86 PRO A N 1
ATOM 666 C CA . PRO A 1 86 ? 3.308 -12.337 -8.986 1.00 63.31 86 PRO A CA 1
ATOM 667 C C . PRO A 1 86 ? 4.775 -12.003 -8.735 1.00 63.31 86 PRO A C 1
ATOM 669 O O . PRO A 1 86 ? 5.372 -11.120 -9.342 1.00 63.31 86 PRO A O 1
ATOM 672 N N . GLY A 1 87 ? 5.407 -12.765 -7.847 1.00 58.59 87 GLY A N 1
ATOM 673 C CA . GLY A 1 87 ? 6.851 -12.659 -7.644 1.00 58.59 87 GLY A CA 1
ATOM 674 C C . GLY A 1 87 ? 7.299 -11.483 -6.777 1.00 58.59 87 GLY A C 1
ATOM 675 O O . GLY A 1 87 ? 8.508 -11.356 -6.555 1.00 58.59 87 GLY A O 1
ATOM 676 N N . ILE A 1 88 ? 6.376 -10.708 -6.191 1.00 57.44 88 ILE A N 1
ATOM 677 C CA . ILE A 1 88 ? 6.706 -9.894 -5.020 1.00 57.44 88 ILE A CA 1
ATOM 678 C C . ILE A 1 88 ? 7.128 -10.872 -3.935 1.00 57.44 88 ILE A C 1
ATOM 680 O O . ILE A 1 88 ? 6.321 -11.580 -3.332 1.00 57.44 88 ILE A O 1
ATOM 684 N N . LYS A 1 89 ? 8.437 -10.960 -3.693 1.00 52.88 89 LYS A N 1
ATOM 685 C CA . LYS A 1 89 ? 8.986 -11.745 -2.591 1.00 52.88 89 LYS A CA 1
ATOM 686 C C . LYS A 1 89 ? 8.737 -10.995 -1.284 1.00 52.88 89 LYS A C 1
ATOM 688 O O . LYS A 1 89 ? 9.666 -10.543 -0.626 1.00 52.88 89 LYS A O 1
ATOM 693 N N . ALA A 1 90 ? 7.466 -10.984 -0.897 1.00 49.12 90 ALA A N 1
ATOM 694 C CA . ALA A 1 90 ? 6.868 -10.903 0.430 1.00 49.12 90 ALA A CA 1
ATOM 695 C C . ALA A 1 90 ? 7.823 -10.981 1.628 1.00 49.12 90 ALA A C 1
ATOM 697 O O . ALA A 1 90 ? 7.741 -10.219 2.584 1.00 49.12 90 ALA A O 1
ATOM 698 N N . ARG A 1 91 ? 8.739 -11.950 1.580 1.00 44.22 91 ARG A N 1
ATOM 699 C CA . ARG A 1 91 ? 9.638 -12.310 2.671 1.00 44.22 91 ARG A CA 1
ATOM 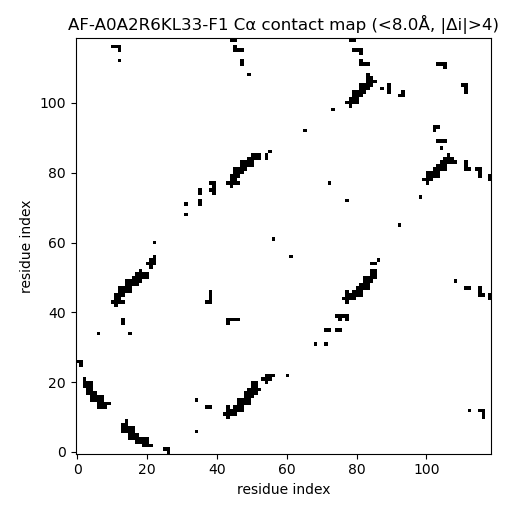700 C C . ARG A 1 91 ? 10.728 -11.291 2.995 1.00 44.22 91 ARG A C 1
ATOM 702 O O . ARG A 1 91 ? 11.267 -11.389 4.090 1.00 44.22 91 ARG A O 1
ATOM 709 N N . ALA A 1 92 ? 11.083 -10.382 2.086 1.00 45.69 92 ALA A N 1
ATOM 710 C CA . ALA A 1 92 ? 12.063 -9.330 2.383 1.00 45.69 92 ALA A CA 1
ATOM 711 C C . ALA A 1 92 ? 11.428 -8.149 3.145 1.00 45.69 92 ALA A C 1
ATOM 713 O O . ALA A 1 92 ? 12.077 -7.557 4.001 1.00 45.69 92 ALA A O 1
ATOM 714 N N . VAL A 1 93 ? 10.139 -7.890 2.894 1.00 50.03 93 VAL A N 1
ATOM 715 C CA . VAL A 1 93 ? 9.372 -6.729 3.381 1.00 50.03 93 VAL A CA 1
ATOM 716 C C . VAL A 1 93 ? 9.119 -6.793 4.888 1.00 50.03 93 VAL A C 1
ATOM 718 O O . VAL A 1 93 ? 9.350 -5.834 5.610 1.00 50.03 93 VAL A O 1
ATOM 721 N N . SER A 1 94 ? 8.699 -7.952 5.398 1.00 47.88 94 SER A N 1
ATOM 722 C CA . SER A 1 94 ? 8.342 -8.105 6.817 1.00 47.88 94 SER A CA 1
ATOM 723 C C . SER A 1 94 ? 9.549 -8.206 7.761 1.00 47.88 94 SER A C 1
ATOM 725 O O . SER A 1 94 ? 9.367 -8.278 8.971 1.00 47.88 94 SER A O 1
ATOM 727 N N . ALA A 1 95 ? 10.772 -8.328 7.234 1.00 47.78 95 ALA A N 1
ATOM 728 C CA . ALA A 1 95 ? 11.934 -8.725 8.031 1.00 47.78 95 ALA A CA 1
ATOM 729 C C . ALA A 1 95 ? 12.695 -7.551 8.670 1.00 47.78 95 ALA A C 1
ATOM 731 O O . ALA A 1 95 ? 13.465 -7.794 9.596 1.00 47.78 95 ALA A O 1
ATOM 732 N N . ASN A 1 96 ? 12.488 -6.317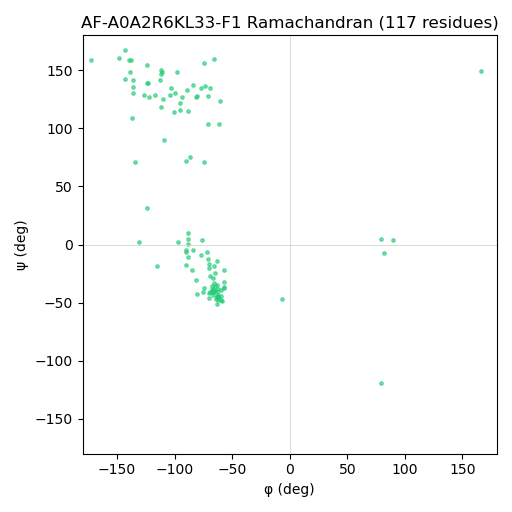 8.193 1.00 43.16 96 ASN A N 1
ATOM 733 C CA . ASN A 1 96 ? 13.272 -5.140 8.599 1.00 43.16 96 ASN A CA 1
ATOM 734 C C . ASN A 1 96 ? 12.438 -3.911 8.994 1.00 43.16 96 ASN A C 1
ATOM 736 O O . ASN A 1 96 ? 13.024 -2.880 9.316 1.00 43.16 96 ASN A O 1
ATOM 740 N N . ILE A 1 97 ? 11.108 -4.000 8.983 1.00 53.22 97 ILE A N 1
ATOM 741 C CA . ILE A 1 97 ? 10.239 -2.868 9.312 1.00 53.22 97 ILE A CA 1
ATOM 742 C C . ILE A 1 97 ? 9.749 -3.028 10.756 1.00 53.22 97 ILE A C 1
ATOM 744 O O . ILE A 1 97 ? 9.032 -3.975 11.078 1.00 53.22 97 ILE A O 1
ATOM 748 N N . ASP A 1 98 ? 10.176 -2.110 11.623 1.00 52.00 98 ASP A N 1
ATOM 749 C CA . ASP A 1 98 ? 9.686 -1.935 12.996 1.00 52.00 98 ASP A CA 1
ATOM 750 C C . ASP A 1 98 ? 8.507 -0.945 12.930 1.00 52.00 98 ASP A C 1
ATOM 752 O O . ASP A 1 98 ? 8.651 0.236 13.234 1.00 52.00 98 ASP A O 1
ATOM 756 N N . ALA A 1 99 ? 7.380 -1.407 12.381 1.00 61.31 99 ALA A N 1
ATOM 757 C CA . ALA A 1 99 ? 6.164 -0.614 12.201 1.00 61.31 99 ALA A CA 1
ATOM 758 C C . ALA A 1 99 ? 5.041 -1.113 13.112 1.00 61.31 99 ALA A C 1
ATOM 760 O O . ALA A 1 99 ? 4.934 -2.310 13.390 1.00 61.31 99 ALA A O 1
ATOM 761 N N . ASP A 1 100 ? 4.162 -0.194 13.515 1.00 68.94 100 ASP A N 1
ATOM 762 C CA . ASP A 1 100 ? 2.955 -0.500 14.291 1.00 68.94 100 ASP A CA 1
ATOM 763 C C . ASP A 1 100 ? 1.869 -1.226 13.457 1.00 68.94 100 ASP A C 1
ATOM 765 O O . ASP A 1 100 ? 0.884 -1.708 14.017 1.00 68.94 100 ASP A O 1
ATOM 769 N N . TYR A 1 101 ? 2.067 -1.374 12.139 1.00 76.25 101 TYR A N 1
ATOM 770 C CA . TYR A 1 101 ? 1.131 -1.987 11.188 1.00 76.25 101 TYR A CA 1
ATOM 771 C C . TYR A 1 101 ? 1.623 -3.321 10.601 1.00 76.25 101 TYR A C 1
ATOM 773 O O . TYR A 1 101 ? 2.813 -3.540 10.367 1.00 76.25 101 TYR A O 1
ATOM 781 N N . GLU A 1 102 ? 0.694 -4.244 10.319 1.00 82.69 102 GLU A N 1
ATOM 782 C CA . GLU A 1 102 ? 1.031 -5.541 9.711 1.00 82.69 102 GLU A CA 1
ATOM 783 C C . GLU A 1 102 ? 1.188 -5.387 8.191 1.00 82.69 102 GLU A C 1
ATOM 785 O O . GLU A 1 102 ? 0.271 -4.929 7.516 1.00 82.69 102 GLU A O 1
ATOM 790 N N . ILE A 1 103 ? 2.316 -5.821 7.622 1.00 80.88 103 ILE A N 1
ATOM 791 C CA . ILE A 1 103 ? 2.492 -5.872 6.162 1.00 80.88 103 ILE A CA 1
ATOM 792 C C . ILE A 1 103 ? 2.365 -7.308 5.673 1.00 80.88 103 ILE A C 1
ATOM 794 O O . ILE A 1 103 ? 3.068 -8.209 6.150 1.00 80.88 103 ILE A O 1
ATOM 798 N N . ARG A 1 104 ? 1.511 -7.526 4.670 1.00 82.19 104 ARG A N 1
ATOM 799 C CA . ARG A 1 104 ? 1.316 -8.841 4.064 1.00 82.19 104 ARG A CA 1
ATOM 800 C C . ARG A 1 104 ? 1.207 -8.785 2.549 1.00 82.19 104 ARG A C 1
ATOM 802 O O . ARG A 1 104 ? 0.952 -7.764 1.932 1.00 82.19 104 ARG A O 1
ATOM 809 N N . THR A 1 105 ? 1.467 -9.920 1.934 1.00 80.56 105 THR A N 1
ATOM 810 C CA . THR A 1 105 ? 1.603 -10.072 0.488 1.00 80.56 105 THR A CA 1
ATOM 811 C C . THR A 1 105 ? 0.856 -11.315 0.062 1.00 80.56 105 THR A C 1
ATOM 813 O O . THR A 1 105 ? 0.847 -12.326 0.776 1.00 80.56 105 THR A O 1
ATOM 816 N N . PHE A 1 106 ? 0.209 -11.216 -1.086 1.00 84.81 106 PHE A N 1
ATOM 817 C CA . PHE A 1 106 ? -0.703 -12.215 -1.601 1.00 84.81 106 PHE A CA 1
ATOM 818 C C . PHE A 1 106 ? -0.482 -12.388 -3.098 1.00 84.81 106 PHE A C 1
ATOM 820 O O . PHE A 1 106 ? -0.139 -11.448 -3.806 1.00 84.81 106 PHE A O 1
ATOM 827 N N . ASP A 1 107 ? -0.715 -13.598 -3.584 1.00 83.19 107 ASP A N 1
ATOM 828 C CA . ASP A 1 107 ? -0.730 -13.877 -5.022 1.00 83.19 107 ASP A CA 1
ATOM 829 C C . ASP A 1 107 ? -2.143 -13.695 -5.618 1.00 83.19 107 ASP A C 1
ATOM 831 O O . ASP A 1 107 ? -2.335 -13.853 -6.817 1.00 83.19 107 ASP A O 1
ATOM 835 N N . ASP A 1 108 ? -3.144 -13.410 -4.776 1.00 86.00 108 ASP A N 1
ATOM 836 C CA . ASP A 1 108 ? -4.561 -13.352 -5.135 1.00 86.00 108 ASP A CA 1
ATOM 837 C C . ASP A 1 108 ? -5.242 -12.128 -4.508 1.00 86.00 108 ASP A C 1
ATOM 839 O O . ASP A 1 108 ? -5.066 -11.831 -3.320 1.00 86.00 108 ASP A O 1
ATOM 843 N N . PHE A 1 109 ? -6.049 -11.439 -5.318 1.00 89.25 109 PHE A N 1
ATOM 844 C CA . PHE A 1 109 ? -6.761 -10.230 -4.917 1.00 89.25 109 PHE A CA 1
ATOM 845 C C . PHE A 1 109 ? -7.774 -10.484 -3.797 1.00 89.25 109 PHE A C 1
ATOM 847 O O . PHE A 1 109 ? -7.831 -9.716 -2.837 1.00 89.25 109 PHE A O 1
ATOM 854 N N . GLU A 1 110 ? -8.573 -11.551 -3.893 1.00 91.19 110 GLU A N 1
ATOM 855 C CA . GLU A 1 110 ? -9.625 -11.829 -2.910 1.00 91.19 110 GLU A CA 1
ATOM 856 C C . GLU A 1 110 ? -9.028 -12.177 -1.542 1.00 91.19 110 GLU A C 1
ATOM 858 O O . GLU A 1 110 ? -9.524 -11.720 -0.509 1.00 91.19 110 GLU A O 1
ATOM 863 N N . ALA A 1 111 ? -7.927 -12.929 -1.527 1.00 90.69 111 ALA A N 1
ATOM 864 C CA . ALA A 1 111 ? -7.178 -13.249 -0.321 1.00 90.69 111 ALA A CA 1
ATOM 865 C C . ALA A 1 111 ? -6.603 -11.991 0.347 1.00 90.69 111 ALA A C 1
ATOM 867 O O . ALA A 1 111 ? -6.731 -11.835 1.566 1.00 90.69 111 ALA A O 1
ATOM 868 N N . GLY A 1 112 ? -6.013 -11.086 -0.442 1.00 90.25 112 GLY A N 1
ATOM 869 C CA . GLY A 1 112 ? -5.489 -9.815 0.058 1.00 90.25 112 GLY A CA 1
ATOM 870 C C . GLY A 1 112 ? -6.585 -8.910 0.611 1.00 90.25 112 GLY A C 1
ATOM 871 O O . GLY A 1 112 ? -6.478 -8.421 1.737 1.00 90.25 112 GLY A O 1
ATOM 872 N N . LEU A 1 113 ? -7.686 -8.766 -0.128 1.00 92.75 113 LEU A N 1
ATOM 873 C CA . LEU A 1 113 ? -8.828 -7.961 0.293 1.00 92.75 113 LEU A CA 1
ATOM 874 C C . LEU A 1 113 ? -9.468 -8.504 1.572 1.00 92.75 113 LEU A C 1
ATOM 876 O O . LEU A 1 113 ? -9.743 -7.737 2.492 1.00 92.75 113 LEU A O 1
ATOM 880 N N . SER A 1 114 ? -9.674 -9.819 1.662 1.00 93.19 114 SER A N 1
ATOM 881 C CA . SER A 1 114 ? -10.277 -10.432 2.846 1.00 93.19 114 SER A CA 1
ATOM 882 C C . SER A 1 114 ? -9.427 -10.245 4.103 1.00 93.19 114 SER A C 1
ATOM 884 O O . SER A 1 114 ? -9.991 -10.127 5.189 1.00 93.19 114 SER A O 1
ATOM 886 N N . TRP A 1 115 ? -8.097 -10.252 3.985 1.00 93.44 115 TRP A N 1
ATOM 887 C CA . TRP A 1 115 ? -7.198 -10.000 5.115 1.00 93.44 115 TRP A CA 1
ATOM 888 C C . TRP A 1 115 ? -7.160 -8.517 5.500 1.00 93.44 115 TRP A C 1
ATOM 890 O O . TRP A 1 115 ? -7.116 -8.203 6.688 1.00 93.44 115 TRP A O 1
ATOM 900 N N . ALA A 1 116 ? -7.209 -7.611 4.518 1.00 91.44 116 ALA A N 1
ATOM 901 C CA . ALA A 1 116 ? -7.221 -6.172 4.771 1.00 91.44 116 ALA A CA 1
ATOM 902 C C . ALA A 1 116 ? -8.528 -5.748 5.460 1.00 91.44 116 ALA A C 1
ATOM 904 O O . ALA A 1 116 ? -8.514 -4.957 6.392 1.00 91.44 116 ALA A O 1
ATOM 905 N N . GLN A 1 117 ? -9.657 -6.346 5.074 1.00 92.00 117 GLN A N 1
ATOM 906 C CA . GLN A 1 117 ? -10.959 -6.085 5.698 1.00 92.00 117 GLN A CA 1
ATOM 907 C C . GLN A 1 117 ? -11.093 -6.640 7.120 1.00 92.00 117 GLN A C 1
ATOM 909 O O . GLN A 1 117 ? -12.024 -6.266 7.828 1.00 92.00 117 GLN A O 1
ATOM 914 N N . SER A 1 118 ? -10.218 -7.561 7.535 1.00 89.81 118 SER A N 1
ATOM 915 C CA . SER A 1 118 ? -10.236 -8.111 8.894 1.00 89.81 118 SER A CA 1
ATOM 916 C C . SER A 1 118 ? -9.402 -7.302 9.887 1.00 89.81 118 SER A C 1
ATOM 918 O O . SER A 1 118 ? -9.190 -7.786 11.000 1.00 89.81 118 SER A O 1
ATOM 920 N N . ARG A 1 119 ? -8.856 -6.167 9.448 1.00 84.12 119 ARG A N 1
ATOM 921 C CA . ARG A 1 119 ? -8.167 -5.206 10.299 1.00 84.12 119 ARG A CA 1
ATOM 922 C C . ARG A 1 119 ? -9.187 -4.366 11.055 1.00 84.12 119 ARG A C 1
ATOM 924 O O . ARG A 1 119 ? -10.191 -3.966 10.417 1.00 84.12 119 ARG A O 1
#

Sequence (119 aa):
MPFEYEFRERGNVLVQDMEAWDGSPEGLDAVSREWADLAGQDHITATLTVFGDDLMLGPDAQEELMEEWSGDADRVDLDGIAYVGPGIKARAVSANIDADYEIRTFDDFEAGLSWAQSR

Mean predicted aligned error: 6.37 Å

Radius of gyration: 12.97 Å; Cα contacts (8 Å, |Δi|>4): 198; chains: 1; bounding box: 33×26×31 Å

pLDDT: mean 78.49, std 13.15, range [43.16, 94.81]